Protein AF-A0AB39U943-F1 (afdb_monomer)

Radius of gyration: 20.12 Å; Cα contacts (8 Å, |Δi|>4): 30; chains: 1; bounding box: 40×26×51 Å

Solvent-accessible surface area (backbone atoms only — not comparable to full-atom values): 4393 Å² total; per-residue (Å²): 112,73,66,61,57,52,52,53,54,49,53,53,50,49,56,51,52,50,57,43,37,77,74,69,50,81,89,64,86,79,69,93,66,52,69,73,56,48,53,50,52,46,51,46,55,72,68,61,79,55,55,68,61,59,53,14,60,76,71,75,48,52,54,68,57,52,53,54,57,67,75,101

Structure (mmCIF, N/CA/C/O backbone):
data_AF-A0AB39U943-F1
#
_entry.id   AF-A0AB39U943-F1
#
loop_
_atom_site.group_PDB
_atom_site.id
_atom_site.type_symbol
_atom_site.label_atom_id
_atom_site.label_alt_id
_atom_site.label_comp_id
_atom_site.label_asym_id
_atom_site.label_entity_id
_atom_site.label_seq_id
_atom_site.pdbx_PDB_ins_code
_atom_site.Cartn_x
_atom_site.Cartn_y
_atom_site.Cartn_z
_atom_site.occupancy
_atom_site.B_iso_or_equiv
_atom_site.auth_seq_id
_atom_site.auth_comp_id
_atom_site.auth_asym_id
_atom_site.auth_atom_id
_atom_site.pdbx_PDB_model_num
ATOM 1 N N . MET A 1 1 ? 23.957 -15.070 -31.409 1.00 66.25 1 MET A N 1
ATOM 2 C CA . MET A 1 1 ? 23.460 -13.739 -31.829 1.00 66.25 1 MET A CA 1
ATOM 3 C C . MET A 1 1 ? 22.259 -13.303 -30.990 1.00 66.25 1 MET A C 1
ATOM 5 O O . MET A 1 1 ? 22.348 -12.252 -30.379 1.00 66.25 1 MET A O 1
ATOM 9 N N . ALA A 1 2 ? 21.232 -14.145 -30.814 1.00 82.38 2 ALA A N 1
ATOM 10 C CA . ALA A 1 2 ? 20.033 -13.828 -30.016 1.00 82.38 2 ALA A CA 1
ATOM 11 C C . ALA A 1 2 ? 20.273 -13.328 -28.567 1.00 82.38 2 ALA A C 1
ATOM 13 O O . ALA A 1 2 ? 19.556 -12.454 -28.093 1.00 82.38 2 ALA A O 1
ATOM 14 N N . GLN A 1 3 ? 21.287 -13.845 -27.862 1.00 88.19 3 GLN A N 1
ATOM 15 C CA . GLN A 1 3 ? 21.593 -13.415 -26.488 1.00 88.19 3 GLN A CA 1
ATOM 16 C C . GLN A 1 3 ? 22.053 -11.947 -26.424 1.00 88.19 3 GLN A C 1
ATOM 18 O O . GLN A 1 3 ? 21.614 -11.192 -25.564 1.00 88.19 3 GLN A O 1
ATOM 23 N N . PHE A 1 4 ? 22.885 -11.535 -27.384 1.00 92.44 4 PHE A N 1
ATOM 24 C CA . PHE A 1 4 ? 23.460 -10.191 -27.449 1.00 92.44 4 PHE A CA 1
ATOM 25 C C . PHE A 1 4 ? 22.391 -9.121 -27.705 1.00 92.44 4 PHE A C 1
ATOM 27 O O . PHE A 1 4 ? 22.370 -8.082 -27.052 1.00 92.44 4 PHE A O 1
ATOM 34 N N . GLU A 1 5 ? 21.458 -9.397 -28.616 1.00 93.06 5 GLU A N 1
ATOM 35 C CA . GLU A 1 5 ? 20.343 -8.491 -28.917 1.00 93.06 5 GLU A CA 1
ATOM 36 C C . GLU A 1 5 ? 19.415 -8.314 -27.711 1.00 93.06 5 GLU A C 1
ATOM 38 O O . GLU A 1 5 ? 18.958 -7.210 -27.412 1.00 93.06 5 GLU A O 1
ATOM 43 N N . HIS A 1 6 ? 19.169 -9.397 -26.979 1.00 92.88 6 HIS A N 1
ATOM 44 C CA . HIS A 1 6 ? 18.349 -9.362 -25.780 1.00 92.88 6 HIS A CA 1
ATOM 45 C C . HIS A 1 6 ? 19.012 -8.577 -24.639 1.00 92.88 6 HIS A C 1
ATOM 47 O O . HIS A 1 6 ? 18.341 -7.795 -23.958 1.00 92.88 6 HIS A O 1
ATOM 53 N N . ASP A 1 7 ? 20.322 -8.738 -24.452 1.00 94.75 7 ASP A N 1
ATOM 54 C CA . ASP A 1 7 ? 21.069 -7.984 -23.446 1.00 94.75 7 ASP A CA 1
ATOM 55 C C . ASP A 1 7 ? 21.084 -6.480 -23.776 1.00 94.75 7 ASP A C 1
ATOM 57 O O . ASP A 1 7 ? 20.830 -5.660 -22.891 1.00 94.75 7 ASP A O 1
ATOM 61 N N . LEU A 1 8 ? 21.208 -6.117 -25.059 1.00 95.88 8 LEU A N 1
ATOM 62 C CA . LEU A 1 8 ? 21.108 -4.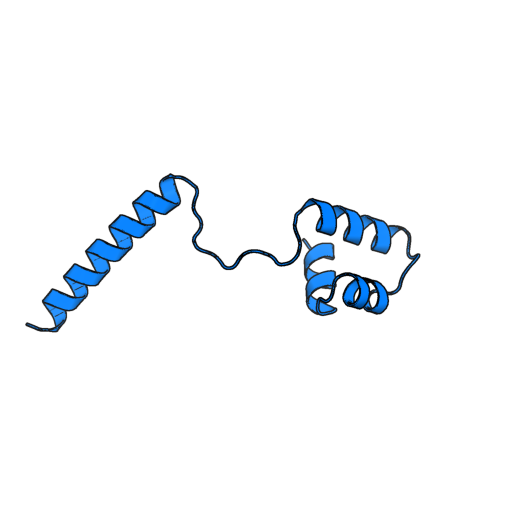727 -25.521 1.00 95.88 8 LEU A CA 1
ATOM 63 C C . LEU A 1 8 ? 19.726 -4.104 -25.235 1.00 95.88 8 LEU A C 1
ATOM 65 O O . LEU A 1 8 ? 19.621 -2.956 -24.793 1.00 95.88 8 LEU A O 1
ATOM 69 N N . ILE A 1 9 ? 18.638 -4.853 -25.449 1.00 95.44 9 ILE A N 1
ATOM 70 C CA . ILE A 1 9 ? 17.270 -4.389 -25.151 1.00 95.44 9 ILE A CA 1
ATOM 71 C C . ILE A 1 9 ? 17.070 -4.196 -23.640 1.00 95.44 9 ILE A C 1
ATOM 73 O O . ILE A 1 9 ? 16.451 -3.212 -23.210 1.00 95.44 9 ILE A O 1
ATOM 77 N N . ARG A 1 10 ? 17.603 -5.109 -22.818 1.00 95.81 10 ARG A N 1
ATOM 78 C CA . ARG A 1 10 ? 17.542 -5.008 -21.353 1.00 95.81 10 ARG A CA 1
ATOM 79 C C . ARG A 1 10 ? 18.282 -3.783 -20.836 1.00 95.81 10 ARG A C 1
ATOM 81 O O . ARG A 1 10 ? 17.724 -3.056 -20.015 1.00 95.81 10 ARG A O 1
ATOM 88 N N . GLU A 1 11 ? 19.490 -3.542 -21.332 1.00 96.31 11 GLU A N 1
ATOM 89 C CA . GLU A 1 11 ? 20.312 -2.391 -20.953 1.00 96.31 11 GLU A CA 1
ATOM 90 C C . GLU A 1 11 ? 19.623 -1.068 -21.308 1.00 96.31 11 GLU A C 1
ATOM 92 O O . GLU A 1 11 ? 19.515 -0.157 -20.485 1.00 96.31 11 GLU A O 1
ATOM 97 N N . ARG A 1 12 ? 19.029 -0.985 -22.501 1.00 96.62 12 ARG A N 1
ATOM 98 C CA . ARG A 1 12 ? 18.266 0.199 -22.906 1.00 96.62 12 ARG A CA 1
ATOM 99 C C . ARG A 1 12 ? 17.049 0.443 -22.010 1.00 96.62 12 ARG A C 1
ATOM 101 O O . ARG A 1 12 ? 16.754 1.583 -21.646 1.00 96.62 12 ARG A O 1
ATOM 108 N N . THR A 1 13 ? 16.343 -0.624 -21.645 1.00 95.56 13 THR A N 1
ATOM 109 C CA . THR A 1 13 ? 15.158 -0.544 -20.780 1.00 95.56 13 THR A CA 1
ATOM 110 C C . THR A 1 13 ? 15.536 -0.105 -19.365 1.00 95.56 13 THR A C 1
ATOM 112 O O . THR A 1 13 ? 14.860 0.744 -18.781 1.00 95.56 13 THR A O 1
ATOM 115 N N . SER A 1 14 ? 16.632 -0.635 -18.815 1.00 95.44 14 SER A N 1
ATOM 116 C CA . SER A 1 14 ? 17.102 -0.271 -17.477 1.00 95.44 14 SER A CA 1
ATOM 117 C C . SER A 1 14 ? 17.550 1.193 -17.412 1.00 95.44 14 SER A C 1
ATOM 119 O O . SER A 1 14 ? 17.132 1.902 -16.494 1.00 95.44 14 SER A O 1
ATOM 121 N N . ALA A 1 15 ? 18.285 1.681 -18.416 1.00 96.12 15 ALA A N 1
ATOM 122 C CA . ALA A 1 15 ? 18.692 3.083 -18.525 1.00 96.12 15 ALA A CA 1
ATOM 123 C C . ALA A 1 15 ? 17.484 4.039 -18.615 1.00 96.12 15 ALA A C 1
ATOM 125 O O . ALA A 1 15 ? 17.441 5.085 -17.955 1.00 96.12 15 ALA A O 1
ATOM 126 N N . GLY A 1 16 ? 16.447 3.653 -19.367 1.00 94.88 16 GLY A N 1
ATOM 127 C CA . GLY A 1 16 ? 15.189 4.402 -19.434 1.00 94.88 16 GLY A CA 1
ATOM 128 C C . GLY A 1 16 ? 14.466 4.459 -18.083 1.00 94.88 16 GLY A C 1
ATOM 129 O O . GLY A 1 16 ? 14.087 5.538 -17.621 1.00 94.88 16 GLY A O 1
ATOM 130 N N . LEU A 1 17 ? 14.330 3.314 -17.405 1.00 95.69 17 LEU A N 1
ATOM 131 C CA . LEU A 1 17 ? 13.708 3.234 -16.080 1.00 95.69 17 LEU A CA 1
ATOM 132 C C . LEU A 1 17 ? 14.467 4.051 -15.029 1.00 95.69 17 LEU A C 1
ATOM 134 O O . LEU A 1 17 ? 13.835 4.707 -14.204 1.00 95.69 17 LEU A O 1
ATOM 138 N N . GLN A 1 18 ? 15.802 4.046 -15.056 1.00 94.25 18 GLN A N 1
ATOM 139 C CA . GLN A 1 18 ? 16.624 4.865 -14.161 1.00 94.25 18 GLN A CA 1
ATOM 140 C C . GLN A 1 18 ? 16.369 6.359 -14.375 1.00 94.25 18 GLN A C 1
ATOM 142 O O . GLN A 1 18 ? 16.134 7.082 -13.408 1.00 94.25 18 GLN A O 1
ATOM 147 N N . THR A 1 19 ? 16.320 6.803 -15.632 1.00 95.38 19 THR A N 1
ATOM 148 C CA . THR A 1 19 ? 16.020 8.201 -15.979 1.00 95.38 19 THR A CA 1
ATOM 149 C C . THR A 1 19 ? 14.654 8.642 -15.440 1.00 95.38 19 THR A C 1
ATOM 151 O O . THR A 1 19 ? 14.517 9.726 -14.877 1.00 95.38 19 THR A O 1
ATOM 154 N N . VAL A 1 20 ? 13.632 7.791 -15.573 1.00 93.69 20 VAL A N 1
ATOM 155 C CA . VAL A 1 20 ? 12.269 8.064 -15.085 1.00 93.69 20 VAL A CA 1
ATOM 156 C C . VAL A 1 20 ? 12.199 8.045 -13.551 1.00 93.69 20 VAL A C 1
ATOM 158 O O . VAL A 1 20 ? 11.561 8.913 -12.953 1.00 93.69 20 VAL A O 1
ATOM 161 N N . ARG A 1 21 ? 12.907 7.116 -12.899 1.00 92.50 21 ARG A N 1
ATOM 162 C CA . ARG A 1 21 ? 13.015 7.052 -11.432 1.00 92.50 21 ARG A CA 1
ATOM 163 C C . ARG A 1 21 ? 13.718 8.269 -10.842 1.00 92.50 21 ARG A C 1
ATOM 165 O O . ARG A 1 21 ? 13.251 8.781 -9.831 1.00 92.50 21 ARG A O 1
ATOM 172 N N . ALA A 1 22 ? 14.767 8.776 -11.491 1.00 92.56 22 ALA A N 1
ATOM 173 C CA . ALA A 1 22 ? 15.444 10.011 -11.087 1.00 92.56 22 ALA A CA 1
ATOM 174 C C . ALA A 1 22 ? 14.511 11.237 -11.131 1.00 92.56 22 ALA A C 1
ATOM 176 O O . ALA A 1 22 ? 14.683 12.174 -10.358 1.00 92.56 22 ALA A O 1
ATOM 177 N N . ARG A 1 23 ? 13.477 11.207 -11.983 1.00 94.06 23 ARG A N 1
ATOM 178 C CA . ARG A 1 23 ? 12.406 12.219 -12.034 1.00 94.06 23 ARG A CA 1
ATOM 179 C C . ARG A 1 23 ? 11.302 12.006 -10.986 1.00 94.06 23 ARG A C 1
ATOM 181 O O . ARG A 1 23 ? 10.339 12.763 -10.969 1.00 94.06 23 ARG A O 1
ATOM 188 N N . GLY A 1 24 ? 11.408 10.985 -10.132 1.00 89.56 24 GLY A N 1
ATOM 189 C CA . GLY A 1 24 ? 10.462 10.699 -9.046 1.00 89.56 24 GLY A CA 1
ATOM 190 C C . GLY A 1 24 ? 9.370 9.675 -9.376 1.00 89.56 24 GLY A C 1
ATOM 191 O O . GLY A 1 24 ? 8.550 9.352 -8.516 1.00 89.56 24 GLY A O 1
ATOM 192 N N . HIS A 1 25 ? 9.346 9.110 -10.586 1.00 89.69 25 HIS A N 1
ATOM 193 C CA . HIS A 1 25 ? 8.391 8.054 -10.927 1.00 89.69 25 HIS A CA 1
ATOM 194 C C . HIS A 1 25 ? 8.885 6.681 -10.452 1.00 89.69 25 HIS A C 1
ATOM 196 O O . HIS A 1 25 ? 9.813 6.099 -11.008 1.00 89.69 25 HIS A O 1
ATOM 202 N N . LEU A 1 26 ? 8.212 6.126 -9.443 1.00 85.50 26 LEU A N 1
ATOM 203 C CA . LEU A 1 26 ? 8.587 4.849 -8.821 1.00 85.50 26 LEU A CA 1
ATOM 204 C C . LEU A 1 26 ? 8.224 3.608 -9.661 1.00 85.50 26 LEU A C 1
ATOM 206 O O . LEU A 1 26 ? 8.867 2.568 -9.522 1.00 85.50 26 LEU A O 1
ATOM 210 N N . GLY A 1 27 ? 7.213 3.696 -10.536 1.00 86.38 27 GLY A N 1
ATOM 211 C CA . GLY A 1 27 ? 6.763 2.576 -11.382 1.00 86.38 27 GLY A CA 1
ATOM 212 C C . GLY A 1 27 ? 6.124 1.410 -10.612 1.00 86.38 27 GLY A C 1
ATOM 213 O O . GLY A 1 27 ? 6.011 0.307 -11.140 1.00 86.38 27 GLY A O 1
ATOM 214 N N . CYS A 1 28 ? 5.739 1.629 -9.354 1.00 87.12 28 CYS A N 1
ATOM 215 C CA . CYS A 1 28 ? 5.104 0.630 -8.505 1.00 87.12 28 CYS A CA 1
ATOM 216 C C . CYS A 1 28 ? 3.573 0.658 -8.626 1.00 87.12 28 CYS A C 1
ATOM 218 O O . CYS A 1 28 ? 2.974 1.628 -9.097 1.00 87.12 28 CYS A O 1
ATOM 220 N N . ARG A 1 29 ? 2.925 -0.420 -8.166 1.00 89.12 29 ARG A N 1
ATOM 221 C CA . ARG A 1 29 ? 1.466 -0.463 -8.041 1.00 89.12 29 ARG A CA 1
ATOM 222 C C . ARG A 1 29 ? 1.018 0.618 -7.044 1.00 89.12 29 ARG A C 1
ATOM 224 O O . ARG A 1 29 ? 1.495 0.595 -5.908 1.00 89.12 29 ARG A O 1
ATOM 231 N N . PRO A 1 30 ? 0.087 1.516 -7.413 1.00 86.50 30 PRO A N 1
ATOM 232 C CA . PRO A 1 30 ? -0.403 2.530 -6.492 1.00 86.50 30 PRO A CA 1
ATOM 233 C C . PRO A 1 30 ? -1.117 1.882 -5.301 1.00 86.50 30 PRO A C 1
ATOM 235 O O . PRO A 1 30 ? -1.842 0.890 -5.441 1.00 86.50 30 PRO A O 1
ATOM 238 N N . SER A 1 31 ? -0.911 2.457 -4.117 1.00 87.44 31 SER A N 1
ATOM 239 C CA . SER A 1 31 ? -1.653 2.071 -2.917 1.00 87.44 31 SER A CA 1
ATOM 240 C C . SER A 1 31 ? -3.137 2.366 -3.113 1.00 87.44 31 SER A C 1
ATOM 242 O O . SER A 1 31 ? -3.494 3.467 -3.523 1.00 87.44 31 SER A O 1
ATOM 244 N N . LYS A 1 32 ? -4.006 1.412 -2.755 1.00 86.88 32 LYS A N 1
ATOM 245 C CA . LYS A 1 32 ? -5.461 1.642 -2.728 1.00 86.88 32 LYS A CA 1
ATOM 246 C C . LYS A 1 32 ? -5.870 2.697 -1.695 1.00 86.88 32 LYS A C 1
ATOM 248 O O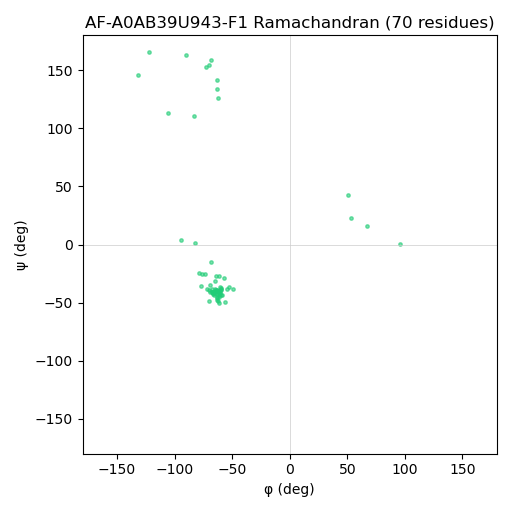 . LYS A 1 32 ? -6.889 3.348 -1.869 1.00 86.88 32 LYS A O 1
ATOM 253 N N . LEU A 1 33 ? -5.074 2.848 -0.636 1.00 89.38 33 LEU A N 1
ATOM 254 C CA . LEU A 1 33 ? -5.308 3.802 0.444 1.00 89.38 33 LEU A CA 1
ATOM 255 C C . LEU A 1 33 ? -4.328 4.982 0.310 1.00 89.38 33 LEU A C 1
ATOM 257 O O . LEU A 1 33 ? -3.120 4.751 0.477 1.00 89.38 33 LEU A O 1
ATOM 261 N N . PRO A 1 34 ? -4.793 6.209 0.011 1.00 90.00 34 PRO A N 1
ATOM 262 C CA . PRO A 1 34 ? -3.987 7.423 0.091 1.00 90.00 34 PRO A CA 1
ATOM 263 C C . PRO A 1 34 ? -3.637 7.764 1.548 1.00 90.00 34 PRO A C 1
ATOM 265 O O . PRO A 1 34 ? -4.335 7.359 2.477 1.00 90.00 34 PRO A O 1
ATOM 268 N N . GLU A 1 35 ? -2.585 8.561 1.756 1.00 87.62 35 GLU A N 1
ATOM 269 C CA . GLU A 1 35 ? -2.069 8.893 3.098 1.00 87.62 35 GLU A CA 1
ATOM 270 C C . GLU A 1 35 ? -3.129 9.483 4.040 1.00 87.62 35 GLU A C 1
ATOM 272 O O . GLU A 1 35 ? -3.193 9.115 5.210 1.00 87.62 35 GLU A O 1
ATOM 277 N N . LYS A 1 36 ? -4.036 10.322 3.523 1.00 89.56 36 LYS A N 1
ATOM 278 C CA . LYS A 1 36 ? -5.148 10.880 4.314 1.00 89.56 36 LYS A CA 1
ATOM 279 C C . LYS A 1 36 ? -6.056 9.790 4.894 1.00 89.56 36 LYS A C 1
ATOM 281 O O . LYS A 1 36 ? -6.426 9.851 6.061 1.00 89.56 36 LYS A O 1
ATOM 286 N N . GLN A 1 37 ? -6.385 8.774 4.093 1.00 91.00 37 GLN A N 1
ATOM 287 C CA . GLN A 1 37 ? -7.207 7.650 4.552 1.00 91.00 37 GLN A CA 1
ATOM 288 C C . GLN A 1 37 ? -6.446 6.783 5.554 1.00 91.00 37 GLN A C 1
ATOM 290 O O . GLN A 1 37 ? -7.037 6.299 6.511 1.00 91.00 37 GLN A O 1
ATOM 295 N N . ARG A 1 38 ? -5.127 6.632 5.390 1.00 91.69 38 ARG A N 1
ATOM 296 C CA . ARG A 1 38 ? -4.292 5.917 6.364 1.00 91.69 38 ARG A CA 1
ATOM 297 C C . ARG A 1 38 ? -4.276 6.608 7.724 1.00 91.69 38 ARG A C 1
ATOM 299 O O . ARG A 1 38 ? -4.408 5.926 8.732 1.00 91.69 38 ARG A O 1
ATOM 306 N N . GLY A 1 39 ? -4.171 7.938 7.748 1.00 90.69 39 GLY A N 1
ATOM 307 C CA . GLY A 1 39 ? -4.319 8.729 8.974 1.00 90.69 39 GLY A CA 1
ATOM 308 C C . GLY A 1 39 ? -5.664 8.466 9.650 1.00 90.69 39 GLY A C 1
ATOM 309 O O . GLY A 1 39 ? -5.700 8.073 10.813 1.0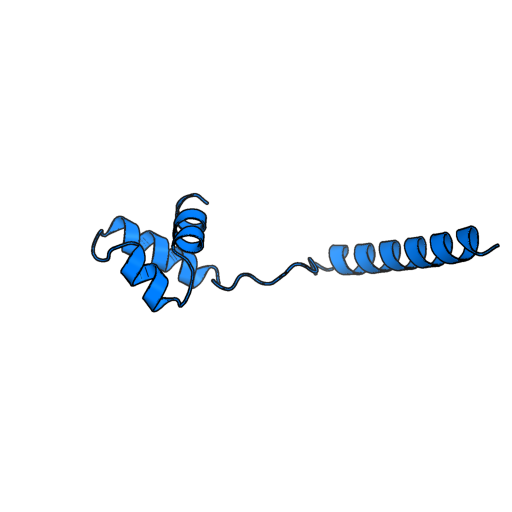0 90.69 39 GLY A O 1
ATOM 310 N N . ARG A 1 40 ? -6.756 8.535 8.878 1.00 91.38 40 ARG A N 1
ATOM 311 C CA . ARG A 1 40 ? -8.102 8.277 9.400 1.00 91.38 40 ARG A CA 1
ATOM 312 C C . ARG A 1 40 ? -8.282 6.858 9.944 1.00 91.38 40 ARG A C 1
ATOM 314 O O . ARG A 1 40 ? -8.909 6.680 10.978 1.00 91.38 40 ARG A O 1
ATOM 321 N N . ILE A 1 41 ? -7.720 5.848 9.280 1.00 91.12 41 ILE A N 1
ATOM 322 C CA . ILE A 1 41 ? -7.758 4.453 9.750 1.00 91.12 41 ILE A CA 1
ATOM 323 C C . ILE A 1 41 ? -7.038 4.305 11.099 1.00 91.12 41 ILE A C 1
ATOM 325 O O . ILE A 1 41 ? -7.526 3.583 11.965 1.00 91.12 41 ILE A O 1
ATOM 329 N N . ARG A 1 42 ? -5.904 4.993 11.298 1.00 90.38 42 ARG A N 1
ATOM 330 C CA . ARG A 1 42 ? -5.180 4.975 12.580 1.00 90.38 42 ARG A CA 1
ATOM 331 C C . ARG A 1 42 ? -5.982 5.642 13.699 1.00 90.38 42 ARG A C 1
ATOM 333 O O . ARG A 1 42 ? -6.023 5.099 14.796 1.00 90.38 42 ARG A O 1
ATOM 340 N N . GLU A 1 43 ? -6.648 6.759 13.413 1.00 90.75 43 GLU A N 1
ATOM 341 C CA . GLU A 1 43 ? -7.549 7.432 14.363 1.00 90.75 43 GLU A CA 1
ATOM 342 C C . GLU A 1 43 ? -8.725 6.535 14.767 1.00 90.75 43 GLU A C 1
ATOM 344 O O . GLU A 1 43 ? -8.948 6.325 15.954 1.00 90.75 43 GLU A O 1
ATOM 349 N N . LEU A 1 44 ? -9.428 5.951 13.788 1.00 89.44 44 LEU A N 1
ATOM 350 C CA . LEU A 1 44 ? -10.573 5.062 14.031 1.00 89.44 44 LEU A CA 1
ATOM 351 C C . LEU A 1 44 ? -10.182 3.831 14.858 1.00 89.44 44 LEU A C 1
ATOM 353 O O . LEU A 1 44 ? -10.939 3.387 15.717 1.00 89.44 44 LEU A O 1
ATOM 357 N N . TYR A 1 45 ? -8.986 3.290 14.615 1.00 88.69 45 TYR A N 1
ATOM 358 C CA . TYR A 1 45 ? -8.457 2.188 15.410 1.00 88.69 45 TYR A CA 1
ATOM 359 C C . TYR A 1 45 ? -8.111 2.623 16.843 1.00 88.69 45 TYR A C 1
ATOM 361 O O . TYR A 1 45 ? -8.397 1.888 17.784 1.00 88.69 45 TYR A O 1
ATOM 369 N N . ALA A 1 46 ? -7.525 3.812 17.025 1.00 88.00 46 ALA A N 1
ATOM 370 C CA . ALA A 1 46 ? -7.169 4.341 18.343 1.00 88.00 46 ALA A CA 1
ATOM 371 C C . ALA A 1 46 ? -8.402 4.671 19.200 1.00 88.00 46 ALA A C 1
ATOM 373 O O . ALA A 1 46 ? -8.414 4.392 20.396 1.00 88.00 46 ALA A O 1
ATOM 374 N N . GLU A 1 47 ? -9.454 5.206 18.582 1.00 88.44 47 GLU A N 1
ATOM 375 C CA . GLU A 1 47 ? -10.733 5.495 19.239 1.00 88.44 47 GLU A CA 1
ATOM 376 C C . GLU A 1 47 ? -11.486 4.212 19.643 1.00 88.44 47 GLU A C 1
ATOM 378 O O . GLU A 1 47 ? -12.401 4.265 20.460 1.00 88.44 47 GLU A O 1
ATOM 383 N N . SER A 1 48 ? -11.087 3.045 19.111 1.00 78.06 48 SER A N 1
ATOM 384 C CA . SER A 1 48 ? -11.730 1.738 19.341 1.00 78.06 48 SER A 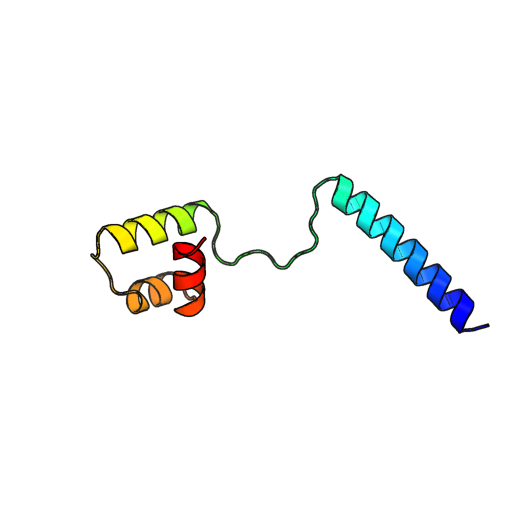CA 1
ATOM 385 C C . SER A 1 48 ? -13.238 1.733 19.044 1.00 78.06 48 SER A C 1
ATOM 387 O O . SER A 1 48 ? -13.974 0.890 19.553 1.00 78.06 48 SER A O 1
ATOM 389 N N . SER A 1 49 ? -13.701 2.673 18.215 1.00 75.31 49 SER A N 1
ATOM 390 C CA . SER A 1 49 ? -15.116 2.894 17.905 1.00 75.31 49 SER A CA 1
ATOM 391 C C . SER A 1 49 ? -15.671 1.893 16.890 1.00 75.31 49 SER A C 1
ATOM 393 O O . SER A 1 49 ? -16.872 1.636 16.878 1.00 75.31 49 SER A O 1
ATOM 395 N N . LEU A 1 50 ? -14.804 1.310 16.057 1.00 84.25 50 LEU A N 1
ATOM 396 C CA . LEU A 1 50 ? -15.149 0.327 15.031 1.00 84.25 50 LEU A CA 1
ATOM 397 C C . LEU A 1 50 ? -14.213 -0.878 15.106 1.00 84.25 50 LEU A C 1
ATOM 399 O O . LEU A 1 50 ? -13.015 -0.758 15.376 1.00 84.25 50 LEU A O 1
ATOM 403 N N . THR A 1 51 ? -14.744 -2.056 14.797 1.00 90.00 51 THR A N 1
ATOM 404 C CA . THR A 1 51 ? -13.927 -3.255 14.633 1.00 90.00 51 THR A CA 1
ATOM 405 C C . THR A 1 51 ? -13.074 -3.160 13.365 1.00 90.00 51 THR A C 1
ATOM 407 O O . THR A 1 51 ? -13.426 -2.523 12.372 1.00 90.00 51 THR A O 1
ATOM 410 N N . VAL A 1 52 ? -11.942 -3.871 13.349 1.00 90.88 52 VAL A N 1
ATOM 411 C CA . VAL A 1 52 ? -11.047 -3.928 12.174 1.00 90.88 52 VAL A CA 1
ATOM 412 C C . VAL A 1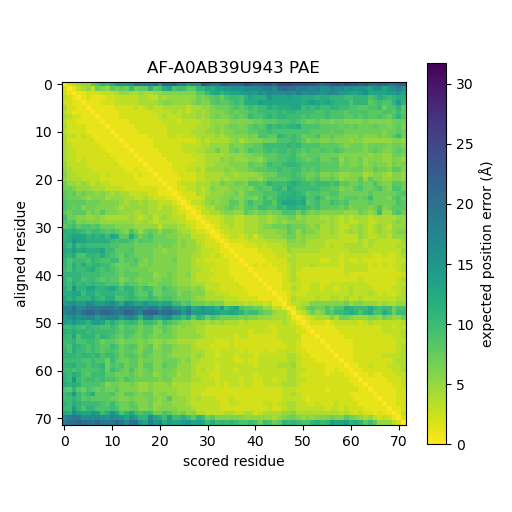 52 ? -11.771 -4.431 10.918 1.00 90.88 52 VAL A C 1
ATOM 414 O O . VAL A 1 52 ? -11.394 -4.065 9.806 1.00 90.88 52 VAL A O 1
ATOM 417 N N . GLN A 1 53 ? -12.796 -5.272 11.088 1.00 92.06 53 GLN A N 1
ATOM 418 C CA . GLN A 1 53 ? -13.612 -5.777 9.988 1.00 92.06 53 GLN A CA 1
ATOM 419 C C . GLN A 1 53 ? -14.482 -4.666 9.389 1.00 92.06 53 GLN A C 1
ATOM 421 O O . GLN A 1 53 ? -14.432 -4.458 8.184 1.00 92.06 53 GLN A O 1
ATOM 426 N N . GLU A 1 54 ? -15.182 -3.896 10.222 1.00 92.06 54 GLU A N 1
ATOM 427 C CA . GLU A 1 54 ? -16.030 -2.787 9.766 1.00 92.06 54 GLU A CA 1
ATOM 428 C C . GLU A 1 54 ? -15.215 -1.698 9.060 1.00 92.06 54 GLU A C 1
ATOM 430 O O . GLU A 1 54 ? -15.624 -1.186 8.019 1.00 92.06 54 GLU A O 1
ATOM 435 N N . ILE A 1 55 ? -14.013 -1.398 9.567 1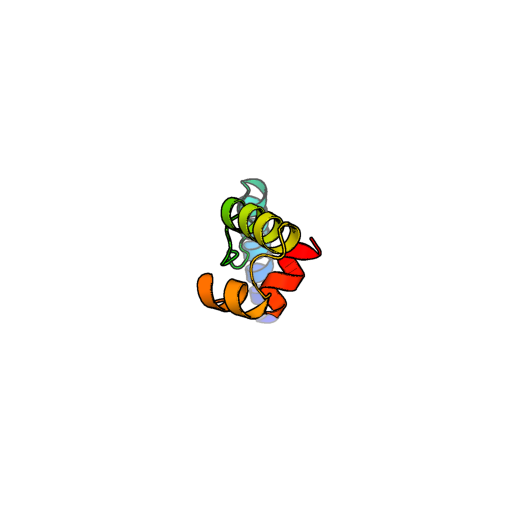.00 91.19 55 ILE A N 1
ATOM 436 C CA . ILE A 1 55 ?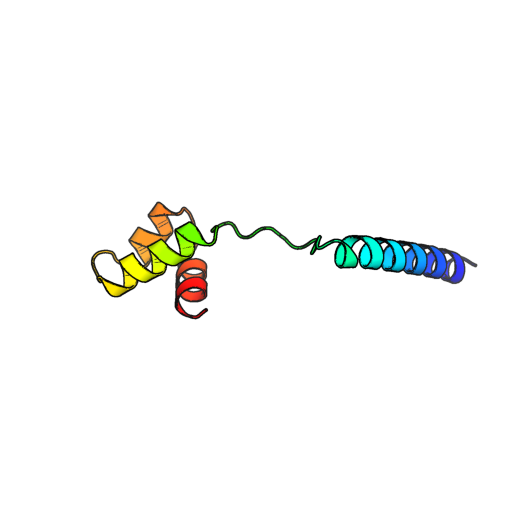 -13.082 -0.479 8.898 1.00 91.19 55 ILE A CA 1
ATOM 437 C C . ILE A 1 55 ? -12.667 -1.056 7.536 1.00 91.19 55 ILE A C 1
ATOM 439 O O . ILE A 1 55 ? -12.661 -0.353 6.529 1.00 91.19 55 ILE A O 1
ATOM 443 N N . ALA A 1 56 ? -12.325 -2.342 7.467 1.00 93.56 56 ALA A N 1
ATOM 444 C CA . ALA A 1 56 ? -11.935 -2.979 6.211 1.00 93.56 56 ALA A CA 1
ATOM 445 C C . ALA A 1 56 ? -13.065 -2.933 5.164 1.00 93.56 56 ALA A C 1
ATOM 447 O O . ALA A 1 56 ? -12.808 -2.611 4.000 1.00 93.56 56 ALA A O 1
ATOM 448 N N . ASP A 1 57 ? -14.302 -3.176 5.597 1.00 93.81 57 ASP A N 1
ATOM 449 C CA . ASP A 1 57 ? -15.491 -3.159 4.749 1.00 93.81 57 ASP A CA 1
ATOM 450 C C . ASP A 1 57 ? -15.809 -1.741 4.250 1.00 93.81 57 ASP A C 1
ATOM 452 O O . ASP A 1 57 ? -16.067 -1.563 3.058 1.00 93.81 57 ASP A O 1
ATOM 456 N N . GLN A 1 58 ? -15.675 -0.722 5.108 1.00 91.62 58 GLN A N 1
ATOM 457 C CA . GLN A 1 58 ? -15.874 0.689 4.750 1.00 91.62 58 GLN A CA 1
ATOM 458 C C . GLN A 1 58 ? -14.921 1.162 3.642 1.00 91.62 58 GLN A C 1
ATOM 460 O O . GLN A 1 58 ? -15.317 1.922 2.759 1.00 91.62 58 GLN A O 1
ATOM 465 N N . TYR A 1 59 ? -13.662 0.720 3.679 1.00 90.81 59 TYR A N 1
ATOM 466 C CA . TYR A 1 59 ? -12.655 1.085 2.677 1.00 90.81 59 TYR A CA 1
ATOM 467 C C . TYR A 1 59 ? -12.529 0.054 1.540 1.00 90.81 59 TYR A C 1
ATOM 469 O O . TYR A 1 59 ? -11.664 0.205 0.675 1.00 90.81 59 TYR A O 1
ATOM 477 N N . HIS A 1 60 ? -13.369 -0.989 1.522 1.00 92.25 60 HIS A N 1
ATOM 478 C CA . HIS A 1 60 ? -13.335 -2.090 0.549 1.00 92.25 60 HIS A CA 1
ATOM 479 C C . HIS A 1 60 ? -11.940 -2.723 0.387 1.00 92.25 60 HIS A C 1
ATOM 481 O O . HIS A 1 60 ? -11.457 -3.005 -0.720 1.00 92.25 60 HIS A O 1
ATOM 487 N N . VAL A 1 61 ? -11.260 -2.933 1.513 1.00 93.50 61 VAL A N 1
ATOM 488 C CA . VAL A 1 61 ? -9.935 -3.554 1.582 1.00 93.50 61 VAL A CA 1
ATOM 489 C C . VAL A 1 61 ? -9.965 -4.789 2.469 1.00 93.50 61 VAL A C 1
ATOM 491 O O .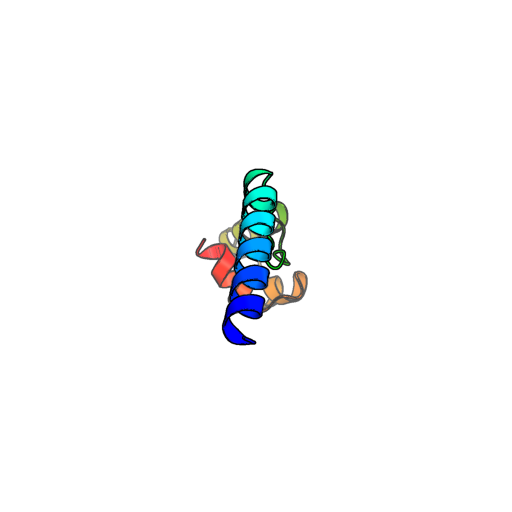 VAL A 1 61 ? -10.890 -5.023 3.230 1.00 93.50 61 VAL A O 1
ATOM 494 N N . SER A 1 62 ? -8.923 -5.612 2.381 1.00 93.94 62 SER A N 1
ATOM 495 C CA . SER A 1 62 ? -8.792 -6.751 3.288 1.00 93.94 62 SER A CA 1
ATOM 496 C C . SER A 1 62 ? -8.414 -6.293 4.700 1.00 93.94 62 SER A C 1
ATOM 498 O O . SER A 1 62 ? -7.662 -5.327 4.858 1.00 93.94 62 SER A O 1
ATOM 500 N N . ARG A 1 63 ? -8.792 -7.067 5.725 1.00 93.62 63 ARG A N 1
ATOM 501 C CA . ARG A 1 63 ? -8.293 -6.885 7.105 1.00 93.62 63 ARG A CA 1
ATOM 502 C C . ARG A 1 63 ? -6.767 -6.777 7.172 1.00 93.62 63 ARG A C 1
ATOM 504 O O . ARG A 1 63 ? -6.224 -5.979 7.928 1.00 93.62 63 ARG A O 1
ATOM 511 N N . LYS A 1 64 ? -6.062 -7.565 6.349 1.00 94.25 64 LYS A N 1
ATOM 512 C CA . LYS A 1 64 ? -4.593 -7.550 6.258 1.00 94.25 64 LYS A CA 1
ATOM 513 C C . LYS A 1 64 ? -4.065 -6.175 5.848 1.00 94.25 64 LYS A C 1
ATOM 515 O O . LYS A 1 64 ? -3.038 -5.738 6.358 1.00 94.25 64 LYS A O 1
ATOM 520 N N . THR A 1 65 ? -4.765 -5.490 4.946 1.00 92.56 65 THR A N 1
ATOM 521 C CA . THR A 1 65 ? -4.417 -4.132 4.520 1.00 92.56 65 THR A CA 1
ATOM 522 C C . THR A 1 65 ? -4.543 -3.147 5.680 1.00 92.56 65 THR A C 1
ATOM 524 O O . THR A 1 65 ? -3.636 -2.346 5.872 1.00 92.56 65 THR A O 1
ATOM 527 N N . ILE A 1 66 ? -5.597 -3.256 6.497 1.00 93.25 66 ILE A N 1
ATOM 528 C CA . ILE A 1 66 ? -5.780 -2.411 7.687 1.00 93.25 66 ILE A CA 1
ATOM 529 C C . ILE A 1 66 ? -4.655 -2.635 8.705 1.00 93.25 66 ILE A C 1
ATOM 531 O O . ILE A 1 66 ? -4.002 -1.678 9.113 1.00 93.25 66 ILE A O 1
ATOM 535 N N . TYR A 1 67 ? -4.330 -3.889 9.035 1.00 93.44 67 TYR A N 1
ATOM 536 C CA . TYR A 1 67 ? -3.205 -4.181 9.934 1.00 93.44 67 TYR A CA 1
ATOM 537 C C . TYR A 1 67 ? -1.861 -3.681 9.394 1.00 93.44 67 TYR A C 1
ATOM 539 O O . TYR A 1 67 ? -1.030 -3.205 10.162 1.00 93.44 67 TYR A O 1
ATOM 547 N N . SER A 1 68 ? -1.643 -3.750 8.077 1.00 91.12 68 SER A N 1
ATOM 548 C CA . SER A 1 68 ? -0.435 -3.201 7.456 1.00 91.12 68 SER A CA 1
ATOM 549 C C . SER A 1 68 ? -0.338 -1.681 7.593 1.00 91.12 68 SER A C 1
ATOM 551 O O . SER A 1 68 ? 0.773 -1.170 7.646 1.00 91.12 68 SER A O 1
ATOM 553 N N . VAL A 1 69 ? -1.468 -0.969 7.619 1.00 91.12 69 VAL A N 1
ATOM 554 C CA . VAL A 1 69 ? -1.516 0.490 7.802 1.00 91.12 69 VAL A CA 1
ATOM 555 C C . VAL A 1 69 ? -1.295 0.881 9.262 1.00 91.12 69 VAL A C 1
ATOM 557 O O . VAL A 1 69 ? -0.657 1.894 9.522 1.00 91.12 69 VAL A O 1
ATOM 560 N N . ILE A 1 70 ? -1.793 0.080 10.206 1.00 88.12 70 ILE A N 1
ATOM 561 C CA . ILE A 1 70 ? -1.604 0.307 11.647 1.00 88.12 70 ILE A CA 1
ATOM 562 C C . ILE A 1 70 ? -0.159 0.006 12.072 1.00 88.12 70 ILE A C 1
ATOM 564 O O . ILE A 1 70 ? 0.390 0.701 12.917 1.00 88.12 70 ILE A O 1
ATOM 568 N N . LYS A 1 71 ? 0.458 -1.034 11.495 1.00 84.62 71 LYS A N 1
ATOM 569 C CA . LYS A 1 71 ? 1.837 -1.440 11.810 1.00 84.62 71 LYS A CA 1
ATOM 570 C C . LYS A 1 71 ? 2.900 -0.495 11.228 1.00 84.62 71 LYS A C 1
ATOM 572 O O . LYS A 1 71 ? 4.023 -0.495 11.725 1.00 84.62 71 LYS A O 1
ATOM 577 N N . ALA A 1 72 ? 2.569 0.214 10.148 1.00 70.00 72 ALA A N 1
ATOM 578 C CA . ALA A 1 72 ? 3.454 1.157 9.464 1.00 70.00 72 ALA A CA 1
ATOM 579 C C . ALA A 1 72 ? 3.431 2.529 10.137 1.00 70.00 72 ALA A C 1
ATOM 581 O O . ALA A 1 72 ? 4.526 3.099 10.299 1.00 70.00 72 ALA A O 1
#

Mean predicted aligned error: 5.89 Å

Nearest PDB structures (foldseek):
  8d8k-assembly1_6  TM=7.670E-01  e=2.896E-01  Saccharomyces cerevisiae
  2cob-assembly1_A  TM=7.077E-01  e=5.615E-01  Homo sapiens
  2llk-assembly1_A  TM=7.633E-01  e=2.751E+00  Homo sapiens
  1trr-assembly1_A  TM=4.394E-01  e=1.516E+00  Escherichia coli
  2oz9-assembly1_R  TM=4.360E-01  e=2.410E+00  Escherichia coli

Foldseek 3Di:
DVVVVVVVVVVVVVVVVVVVVVVVDPVDDDDLADPVNLVVLLVCVVVVVDDLVVSCVVSVHDSVSSVVSNVD

pLDDT: mean 90.3, std 5.46, range [66.25, 96.62]

Secondary structure (DSSP, 8-state):
-HHHHHHHHHHHHHHHHHHHHHTT---PPPPSS-HHHHHHHHHHHHTT-S-HHHHHHHTT--HHHHHHHHH-

InterPro domains:
  IPR0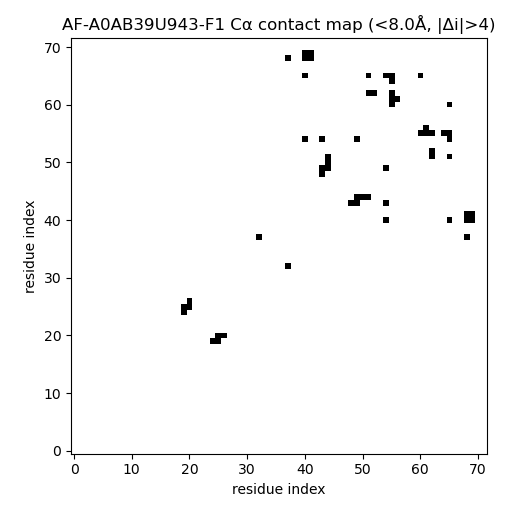06119 Resolvase, N-terminal catalytic domain [PS51736] (1-24)
  IPR006120 Resolvase, HTH domain [PF02796] (29-69)
  IPR009057 Homedomain-like superfamily [SSF46689] (29-70)

Sequence (72 aa):
MAQFEHDLIRERTSAGLQTVRARGHLGCRPSKLPEKQRGRIRELYAESSLTVQEIADQYHVSRKTIYSVIKA

Organism: NCBI:txid3059038